Protein AF-A0A7J8M1N3-F1 (afdb_monomer_lite)

Sequence (168 aa):
MHSWIDYEATSKRLEIRLSESSSTRPNEPLLSHSIDLATLWKDEEVFVGLSSSNGNSSQTCFIHLWSFKLRQVPNWMHSQPLDPEAISKNPKPSTTAHKSSNCLWKVLAVFIFGCACGVLTASCLLYLWTTLGARRPVAPEECSVHPVEFEYKKVKIVVDEVVKDDKK

Structure (mmCIF, N/CA/C/O backbone):
data_AF-A0A7J8M1N3-F1
#
_entry.id   AF-A0A7J8M1N3-F1
#
loop_
_atom_site.group_PDB
_atom_site.id
_atom_site.type_symbol
_atom_site.label_atom_id
_atom_site.label_alt_id
_atom_site.label_comp_id
_atom_site.label_asym_id
_atom_site.label_entity_id
_atom_site.label_seq_id
_atom_site.pdbx_PDB_ins_code
_atom_site.Cartn_x
_atom_site.Cartn_y
_atom_site.Cartn_z
_atom_site.occupancy
_atom_site.B_iso_or_equiv
_atom_site.auth_seq_id
_atom_site.auth_comp_id
_atom_site.auth_asym_id
_atom_site.auth_atom_id
_atom_site.pdbx_PDB_model_num
ATOM 1 N N . MET A 1 1 ? 9.642 -9.506 -10.175 1.00 89.31 1 MET A N 1
ATOM 2 C CA . MET A 1 1 ? 9.327 -9.292 -8.751 1.00 89.31 1 MET A CA 1
ATOM 3 C C . MET A 1 1 ? 8.010 -8.548 -8.626 1.00 89.31 1 MET A C 1
ATOM 5 O O . MET A 1 1 ? 7.822 -7.533 -9.288 1.00 89.31 1 MET A O 1
ATOM 9 N N . HIS A 1 2 ? 7.118 -9.056 -7.786 1.00 94.31 2 HIS A N 1
ATOM 10 C CA . HIS A 1 2 ? 5.833 -8.460 -7.445 1.00 94.31 2 HIS A CA 1
ATOM 11 C C . HIS A 1 2 ? 5.803 -8.171 -5.944 1.00 94.31 2 HIS A C 1
ATOM 13 O O . HIS A 1 2 ? 6.339 -8.949 -5.152 1.00 94.31 2 HIS A O 1
ATOM 19 N N . SER A 1 3 ? 5.185 -7.054 -5.567 1.00 94.69 3 SER A N 1
ATOM 20 C CA . SER A 1 3 ? 5.033 -6.625 -4.178 1.00 94.69 3 SER A CA 1
ATOM 21 C C . SER A 1 3 ? 3.591 -6.211 -3.915 1.00 94.69 3 SER A C 1
ATOM 23 O O . SER A 1 3 ? 2.974 -5.545 -4.749 1.00 94.69 3 SER A O 1
ATOM 25 N N . TRP A 1 4 ? 3.069 -6.598 -2.754 1.00 96.19 4 TRP A N 1
ATOM 26 C CA . TRP A 1 4 ? 1.773 -6.162 -2.248 1.00 96.19 4 TRP A CA 1
ATOM 27 C C . TRP A 1 4 ? 1.946 -5.624 -0.834 1.00 96.19 4 TRP A C 1
ATOM 29 O O . TRP A 1 4 ? 2.610 -6.248 -0.005 1.00 96.19 4 TRP A O 1
ATOM 39 N N . ILE A 1 5 ? 1.337 -4.471 -0.580 1.00 96.56 5 ILE A N 1
ATOM 40 C CA . ILE A 1 5 ? 1.326 -3.802 0.716 1.00 96.56 5 ILE A CA 1
ATOM 41 C C . ILE A 1 5 ? -0.141 -3.637 1.090 1.00 96.56 5 ILE A C 1
ATOM 43 O O . ILE A 1 5 ? -0.872 -2.910 0.415 1.00 96.56 5 ILE A O 1
ATOM 47 N N . ASP A 1 6 ? -0.567 -4.346 2.127 1.00 95.69 6 ASP A N 1
ATOM 48 C CA . ASP A 1 6 ? -1.943 -4.345 2.609 1.00 95.69 6 ASP A CA 1
ATOM 49 C C . ASP A 1 6 ? -1.960 -3.786 4.044 1.00 95.69 6 ASP A C 1
ATOM 51 O O . ASP A 1 6 ? -1.112 -4.130 4.866 1.00 95.69 6 ASP A O 1
ATOM 55 N N . TYR A 1 7 ? -2.919 -2.911 4.352 1.00 95.50 7 TYR A N 1
ATOM 56 C CA . TYR A 1 7 ? -3.158 -2.419 5.709 1.00 95.50 7 TYR A CA 1
ATOM 57 C C . TYR A 1 7 ? -4.586 -2.751 6.130 1.00 95.50 7 TYR A C 1
ATOM 59 O O . TYR A 1 7 ? -5.541 -2.324 5.479 1.00 95.50 7 TYR A O 1
ATOM 67 N N . GLU A 1 8 ? -4.722 -3.498 7.222 1.00 93.44 8 GLU A N 1
ATOM 68 C CA . GLU A 1 8 ? -6.010 -3.844 7.813 1.00 93.44 8 GLU A CA 1
ATOM 69 C C . GLU A 1 8 ? -6.300 -2.909 8.990 1.00 93.44 8 GLU A C 1
ATOM 71 O O . GLU A 1 8 ? -5.636 -2.967 10.031 1.00 93.44 8 GLU A O 1
ATOM 76 N N . ALA A 1 9 ? -7.296 -2.036 8.820 1.00 90.31 9 ALA A N 1
ATOM 77 C CA . ALA A 1 9 ? -7.601 -0.972 9.773 1.00 90.31 9 ALA A CA 1
ATOM 78 C C . ALA A 1 9 ? -8.152 -1.513 11.100 1.00 90.31 9 ALA A C 1
ATOM 80 O O . ALA A 1 9 ? -7.834 -0.968 12.156 1.00 90.31 9 ALA A O 1
ATOM 81 N N . THR A 1 10 ? -8.929 -2.603 11.070 1.00 89.06 10 THR A N 1
ATOM 82 C CA . THR A 1 10 ? -9.513 -3.193 12.285 1.00 89.06 10 THR A CA 1
ATOM 83 C C . THR A 1 10 ? -8.444 -3.771 13.207 1.00 89.06 10 THR A C 1
ATOM 85 O O . THR A 1 10 ? -8.492 -3.552 14.416 1.00 89.06 10 THR A O 1
ATOM 88 N N . SER A 1 11 ? -7.460 -4.479 12.650 1.00 93.69 11 SER A N 1
ATOM 89 C CA . SER A 1 11 ? -6.353 -5.053 13.423 1.00 93.69 11 SER A CA 1
ATOM 90 C C . SER A 1 11 ? -5.133 -4.138 13.525 1.00 93.69 11 SER A C 1
ATOM 92 O O . SER A 1 11 ? -4.149 -4.540 14.139 1.00 93.69 11 SER A O 1
ATOM 94 N N . LYS A 1 12 ? -5.169 -2.949 12.905 1.00 95.62 12 LYS A N 1
ATOM 95 C CA . LYS A 1 12 ? -4.045 -1.997 12.832 1.00 95.62 12 LYS A CA 1
ATOM 96 C C . LYS A 1 12 ? -2.756 -2.683 12.378 1.00 95.62 12 LYS A C 1
ATOM 98 O O . LYS A 1 12 ? -1.707 -2.582 13.015 1.00 95.62 12 LYS A O 1
ATOM 103 N N . ARG A 1 13 ? -2.861 -3.473 11.307 1.00 96.88 13 ARG A N 1
ATOM 104 C CA . ARG A 1 13 ? -1.789 -4.371 10.862 1.00 96.88 13 ARG A CA 1
ATOM 105 C C . ARG A 1 13 ? -1.388 -4.065 9.431 1.00 96.88 13 ARG A C 1
ATOM 107 O O . ARG A 1 13 ? -2.227 -4.095 8.536 1.00 96.88 13 ARG A O 1
ATOM 114 N N . LEU A 1 14 ? -0.103 -3.796 9.237 1.00 97.25 14 LEU A N 1
A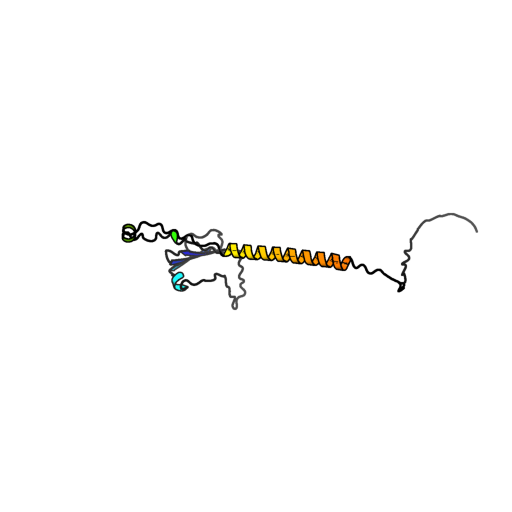TOM 115 C CA . LEU A 1 14 ? 0.536 -3.636 7.940 1.00 97.25 14 LEU A CA 1
ATOM 116 C C . LEU A 1 14 ? 1.198 -4.955 7.539 1.00 97.25 14 LEU A C 1
ATOM 118 O O . LEU A 1 14 ? 2.008 -5.496 8.291 1.00 97.25 14 LEU A O 1
ATOM 122 N N . GLU A 1 15 ? 0.890 -5.441 6.346 1.00 97.75 15 GLU A N 1
ATOM 123 C CA . GLU A 1 15 ? 1.445 -6.662 5.775 1.00 97.75 15 GLU A CA 1
ATOM 124 C C . GLU A 1 15 ? 2.134 -6.371 4.447 1.00 97.75 15 GLU A C 1
ATOM 126 O O . GLU A 1 15 ? 1.603 -5.664 3.590 1.00 97.75 15 GLU A O 1
ATOM 131 N N . ILE A 1 16 ? 3.308 -6.965 4.261 1.00 97.44 16 ILE A N 1
ATOM 132 C CA . ILE A 1 16 ? 4.082 -6.885 3.027 1.00 97.44 16 ILE A CA 1
ATOM 133 C C . ILE A 1 16 ? 4.275 -8.300 2.497 1.00 97.44 16 ILE A C 1
ATOM 135 O O . ILE A 1 16 ? 4.814 -9.171 3.182 1.00 97.44 16 ILE A O 1
ATOM 139 N N . ARG A 1 17 ? 3.854 -8.526 1.255 1.00 97.50 17 ARG A N 1
ATOM 140 C CA . ARG A 1 17 ? 4.019 -9.785 0.520 1.00 97.50 17 ARG A CA 1
ATOM 141 C C . ARG A 1 17 ? 4.926 -9.539 -0.676 1.00 97.50 17 ARG A C 1
ATOM 143 O O . ARG A 1 17 ? 4.710 -8.581 -1.413 1.00 97.50 17 ARG A O 1
ATOM 150 N N . LEU A 1 18 ? 5.892 -10.425 -0.901 1.00 95.25 18 LEU A N 1
ATOM 151 C CA . LEU A 1 18 ? 6.800 -10.370 -2.047 1.00 95.25 18 LEU A CA 1
ATOM 152 C C . LEU A 1 18 ? 6.774 -11.698 -2.802 1.00 95.25 18 LEU A C 1
ATOM 154 O O . LEU A 1 18 ? 6.708 -12.763 -2.192 1.00 95.25 18 LEU A O 1
ATOM 158 N N . SER A 1 19 ? 6.856 -11.636 -4.127 1.00 94.69 19 SER A N 1
ATOM 159 C CA . SER A 1 19 ? 7.074 -12.813 -4.967 1.00 94.69 19 SER A CA 1
ATOM 160 C C . SER A 1 19 ? 8.082 -12.506 -6.065 1.00 94.69 19 SER A C 1
ATOM 162 O O . SER A 1 19 ? 7.981 -11.490 -6.755 1.00 94.69 19 SER A O 1
ATOM 164 N N . GLU A 1 20 ? 9.077 -13.372 -6.234 1.00 89.00 20 GLU A N 1
ATOM 165 C CA . GLU A 1 20 ? 10.141 -13.159 -7.213 1.00 89.00 20 GLU A CA 1
ATOM 166 C C . GLU A 1 20 ? 9.661 -13.449 -8.641 1.00 89.00 20 GLU A C 1
ATOM 168 O O . GLU A 1 20 ? 9.777 -12.586 -9.519 1.00 89.00 20 GLU A O 1
ATOM 173 N N . SER A 1 21 ? 9.045 -14.619 -8.837 1.00 81.38 21 SER A N 1
ATOM 174 C CA . SER A 1 21 ? 8.680 -15.170 -10.148 1.00 81.38 21 SER A CA 1
ATOM 175 C C . SER A 1 21 ? 7.177 -15.355 -10.365 1.00 81.38 21 SER A C 1
ATOM 177 O O . SER A 1 21 ? 6.716 -15.294 -11.502 1.00 81.38 21 SER A O 1
ATOM 179 N N . SER A 1 22 ? 6.394 -15.559 -9.302 1.00 82.75 22 SER A N 1
ATOM 180 C CA . SER A 1 22 ? 4.955 -15.783 -9.430 1.00 82.75 22 SER A CA 1
ATOM 181 C C . SER A 1 22 ? 4.209 -14.456 -9.535 1.00 82.75 22 SER A C 1
ATOM 183 O O . SER A 1 22 ? 4.480 -13.504 -8.799 1.00 82.75 22 SER A O 1
ATOM 185 N N . SER A 1 23 ? 3.239 -14.390 -10.445 1.00 84.69 23 SER A N 1
ATOM 186 C CA . SER A 1 23 ? 2.243 -13.312 -10.480 1.00 84.69 23 SER A CA 1
ATOM 187 C C . SER A 1 23 ? 1.152 -13.502 -9.422 1.00 84.69 23 SER A C 1
ATOM 189 O O . SER A 1 23 ? 0.322 -12.616 -9.218 1.00 84.69 23 SER A O 1
ATOM 191 N N . THR A 1 24 ? 1.128 -14.658 -8.754 1.00 92.56 24 THR A N 1
ATOM 192 C CA . THR A 1 24 ? 0.150 -14.979 -7.718 1.00 92.56 24 THR A CA 1
ATOM 193 C C . THR A 1 24 ? 0.597 -14.407 -6.382 1.00 92.56 24 THR A C 1
ATOM 195 O O . THR A 1 24 ? 1.730 -14.617 -5.945 1.00 92.56 24 THR A O 1
ATOM 198 N N . ARG A 1 25 ? -0.324 -13.711 -5.713 1.00 93.56 25 ARG A N 1
ATOM 199 C CA . ARG A 1 25 ? -0.117 -13.181 -4.366 1.00 93.56 25 ARG A CA 1
ATOM 200 C C . ARG A 1 25 ? 0.105 -14.340 -3.376 1.00 93.56 25 ARG A C 1
ATOM 202 O O . ARG A 1 25 ? -0.767 -15.202 -3.286 1.00 93.56 25 ARG A O 1
ATOM 209 N N . PRO A 1 26 ? 1.221 -14.363 -2.626 1.00 94.81 26 PRO A N 1
ATOM 210 C CA . PRO A 1 26 ? 1.429 -15.335 -1.556 1.00 94.81 26 PRO A CA 1
ATOM 211 C C . PRO A 1 26 ? 0.372 -15.210 -0.453 1.00 94.81 26 PRO A C 1
ATOM 213 O O . PRO A 1 26 ? -0.053 -14.101 -0.122 1.00 94.81 26 PRO A O 1
ATOM 216 N N . ASN A 1 27 ? -0.016 -16.341 0.139 1.00 94.12 27 ASN A N 1
ATOM 217 C CA . ASN A 1 27 ? -0.956 -16.355 1.264 1.00 94.12 27 ASN A CA 1
ATOM 218 C C . ASN A 1 27 ? -0.319 -15.713 2.505 1.00 94.12 27 ASN A C 1
ATOM 220 O O . ASN A 1 27 ? -0.860 -14.756 3.065 1.00 94.12 27 ASN A O 1
ATOM 224 N N . GLU A 1 28 ? 0.874 -16.189 2.863 1.00 94.62 28 GLU A N 1
ATOM 225 C CA . GLU A 1 28 ? 1.629 -15.694 4.009 1.00 94.62 28 GLU A CA 1
ATOM 226 C C . GLU A 1 28 ? 2.380 -14.399 3.666 1.00 94.62 28 GLU A C 1
ATOM 228 O O . GLU A 1 28 ? 3.042 -14.324 2.621 1.00 94.62 28 GLU A O 1
ATOM 233 N N . PRO A 1 29 ? 2.294 -13.361 4.517 1.00 96.44 29 PRO A N 1
ATOM 234 C CA . PRO A 1 29 ? 3.103 -12.165 4.363 1.00 96.44 29 PRO A CA 1
ATOM 235 C C . PRO A 1 29 ? 4.574 -12.459 4.663 1.00 96.44 29 PRO A C 1
ATOM 237 O O . PRO A 1 29 ? 4.904 -13.238 5.552 1.00 96.44 29 PRO A O 1
ATOM 240 N N . LEU A 1 30 ? 5.468 -11.782 3.943 1.00 96.50 30 LEU A N 1
ATOM 241 C CA . LEU A 1 30 ? 6.896 -11.804 4.249 1.00 96.50 30 LEU A CA 1
ATOM 242 C C . LEU A 1 30 ? 7.189 -11.018 5.533 1.00 96.50 30 LEU A C 1
ATOM 244 O O . LEU A 1 30 ? 8.031 -11.417 6.332 1.00 96.50 30 LEU A O 1
ATOM 248 N N . LEU A 1 31 ? 6.498 -9.891 5.717 1.00 97.12 31 LEU A N 1
ATOM 249 C CA . LEU A 1 31 ? 6.605 -9.056 6.907 1.00 97.12 31 LEU A CA 1
ATOM 250 C C . LEU A 1 31 ? 5.213 -8.623 7.361 1.00 97.12 31 LEU A C 1
ATOM 252 O O . LEU A 1 31 ? 4.380 -8.235 6.544 1.00 97.12 31 LEU A O 1
ATOM 256 N N . SER A 1 32 ? 4.985 -8.651 8.670 1.00 97.56 32 SER A N 1
ATOM 257 C CA . SER A 1 32 ? 3.766 -8.156 9.303 1.00 97.56 32 SER A CA 1
ATOM 258 C C . SER A 1 32 ? 4.135 -7.292 10.503 1.00 97.56 32 SER A C 1
ATOM 260 O O . SER A 1 32 ? 4.935 -7.706 11.343 1.00 97.56 32 SER A O 1
ATOM 262 N N . HIS A 1 33 ? 3.542 -6.105 10.601 1.00 97.44 33 HIS A N 1
ATOM 263 C CA . HIS A 1 33 ? 3.815 -5.153 11.670 1.00 97.44 33 HIS A CA 1
ATOM 264 C C . HIS A 1 33 ? 2.528 -4.513 12.195 1.00 97.44 33 HIS A C 1
ATOM 266 O O . HIS A 1 33 ? 1.648 -4.138 11.424 1.00 97.44 33 HIS A O 1
ATOM 272 N N . SER A 1 34 ? 2.422 -4.387 13.517 1.00 97.44 34 SER A N 1
ATOM 273 C CA . SER A 1 34 ? 1.291 -3.729 14.174 1.00 97.44 34 SER A CA 1
ATOM 274 C C . SER A 1 34 ? 1.574 -2.235 14.288 1.00 97.44 34 SER A C 1
ATOM 276 O O . SER A 1 34 ? 2.474 -1.840 15.024 1.00 97.44 34 SER A O 1
ATOM 278 N N . ILE A 1 35 ? 0.806 -1.409 13.583 1.00 96.38 35 ILE A N 1
ATOM 279 C CA . ILE A 1 35 ? 0.951 0.047 13.582 1.00 96.38 35 ILE A CA 1
ATOM 280 C C . ILE A 1 35 ? -0.404 0.721 13.385 1.00 96.38 35 ILE A C 1
ATOM 282 O O . ILE A 1 35 ? -1.182 0.337 12.519 1.00 96.38 35 ILE A O 1
ATOM 286 N N . ASP A 1 36 ? -0.679 1.751 14.181 1.00 94.75 36 ASP A N 1
ATOM 287 C CA . ASP A 1 36 ? -1.878 2.569 14.033 1.00 94.75 36 ASP A CA 1
ATOM 288 C C . ASP A 1 36 ? -1.602 3.766 13.118 1.00 94.75 36 ASP A C 1
ATOM 290 O O . ASP A 1 36 ? -1.072 4.788 13.559 1.00 94.75 36 ASP A O 1
ATOM 294 N N . LEU A 1 37 ? -1.948 3.634 11.836 1.00 93.56 37 LEU A N 1
ATOM 295 C CA . LEU A 1 37 ? -1.702 4.692 10.853 1.00 93.56 37 LEU A CA 1
ATOM 296 C C . LEU A 1 37 ? -2.554 5.948 11.094 1.00 93.56 37 LEU A C 1
ATOM 298 O O . LEU A 1 37 ? -2.086 7.045 10.805 1.00 93.56 37 LEU A O 1
ATOM 302 N N . ALA A 1 38 ? -3.758 5.812 11.662 1.00 90.38 38 ALA A N 1
ATOM 303 C CA . ALA A 1 38 ? -4.620 6.961 11.954 1.00 90.38 38 ALA A CA 1
ATOM 304 C C . ALA A 1 38 ? -3.988 7.841 13.039 1.00 90.38 38 ALA A C 1
ATOM 306 O O . ALA A 1 38 ? -3.801 9.043 12.853 1.00 90.38 38 ALA A O 1
ATOM 307 N N . THR A 1 39 ? -3.535 7.205 14.124 1.00 93.56 39 THR A N 1
ATOM 308 C CA . THR A 1 39 ? -2.809 7.896 15.196 1.00 93.56 39 THR A CA 1
ATOM 309 C C . THR A 1 39 ? -1.481 8.478 14.696 1.00 93.56 39 THR A C 1
ATOM 311 O O . THR A 1 39 ? -1.121 9.594 15.070 1.00 93.56 39 THR A O 1
ATOM 314 N N . LEU A 1 40 ? -0.755 7.755 13.832 1.00 95.06 40 LEU A N 1
ATOM 315 C CA . LEU A 1 40 ? 0.524 8.210 13.275 1.00 95.06 40 LEU A CA 1
ATOM 316 C C . LEU A 1 40 ? 0.373 9.487 12.437 1.00 95.06 40 LEU A C 1
ATOM 318 O O . LEU A 1 40 ? 1.193 10.398 12.548 1.00 95.06 40 LEU A O 1
ATOM 322 N N . TRP A 1 41 ? -0.663 9.544 11.603 1.00 94.00 41 TRP A N 1
ATOM 323 C CA . TRP A 1 41 ? -0.928 10.669 10.707 1.00 94.00 41 TRP A CA 1
ATOM 324 C C . TRP A 1 41 ? -1.833 11.737 11.316 1.00 94.00 41 TRP A C 1
ATOM 326 O O . TRP A 1 41 ? -2.092 12.739 10.663 1.00 94.00 41 TRP A O 1
ATOM 336 N N . LYS A 1 42 ? -2.280 11.552 12.565 1.00 93.75 42 LYS A N 1
ATOM 337 C CA . LYS A 1 42 ? -3.155 12.490 13.287 1.00 93.75 42 LYS A CA 1
ATOM 338 C C . LYS A 1 42 ? -4.425 12.839 12.506 1.00 93.75 42 LYS A C 1
ATOM 340 O O . LYS A 1 42 ? -4.862 13.986 12.520 1.00 93.75 42 LYS A O 1
ATOM 345 N N . ASP A 1 43 ? -4.981 11.851 11.812 1.00 85.94 43 ASP A N 1
ATOM 346 C CA . ASP A 1 43 ? -6.162 12.009 10.957 1.00 85.94 43 ASP A CA 1
ATOM 347 C C . ASP A 1 43 ? -6.011 13.068 9.840 1.00 85.94 43 ASP A C 1
ATOM 349 O O . ASP A 1 43 ? -7.007 13.568 9.312 1.00 85.94 43 ASP A O 1
ATOM 353 N N . GLU A 1 44 ? -4.776 13.404 9.450 1.00 92.44 44 GLU A N 1
ATOM 354 C CA . GLU A 1 44 ? -4.496 14.315 8.338 1.00 92.44 44 GLU A CA 1
ATOM 355 C C . GLU A 1 44 ? -4.475 13.599 6.979 1.00 92.44 44 GLU A C 1
ATOM 357 O O . GLU A 1 44 ? -4.312 12.379 6.865 1.00 92.44 44 GLU A O 1
ATOM 362 N N . GLU A 1 45 ? -4.634 14.385 5.914 1.00 91.00 45 GLU A N 1
ATOM 363 C CA . GLU A 1 45 ? -4.501 13.895 4.545 1.00 91.00 45 GLU A CA 1
ATOM 364 C C . GLU A 1 45 ? -3.048 13.501 4.251 1.00 91.00 45 GLU A C 1
ATOM 366 O O . GLU A 1 45 ? -2.108 14.244 4.531 1.00 91.00 45 GLU A O 1
ATOM 371 N N . VAL A 1 46 ? -2.863 12.332 3.632 1.00 92.75 46 VAL A N 1
ATOM 372 C CA . VAL A 1 46 ? -1.540 11.799 3.290 1.00 92.75 46 VAL A CA 1
ATOM 373 C C . VAL A 1 46 ? -1.421 11.476 1.809 1.00 92.75 46 VAL A C 1
ATOM 375 O O . VAL A 1 46 ? -2.379 11.068 1.152 1.00 92.75 46 VAL A O 1
ATOM 378 N N . PHE A 1 47 ? -0.203 11.614 1.289 1.00 93.81 47 PHE A N 1
ATOM 379 C CA . PHE A 1 47 ? 0.140 11.241 -0.078 1.00 93.81 47 PHE A CA 1
ATOM 380 C C . PHE A 1 47 ? 0.821 9.876 -0.105 1.00 93.81 47 PHE A C 1
ATOM 382 O O . PHE A 1 47 ? 1.673 9.573 0.729 1.00 93.81 47 PHE A O 1
ATOM 389 N N . VAL A 1 48 ? 0.475 9.067 -1.104 1.00 94.06 48 VAL A N 1
ATOM 390 C CA . VAL A 1 48 ? 1.096 7.761 -1.341 1.00 94.06 48 VAL A CA 1
ATOM 391 C C . VAL A 1 48 ? 1.855 7.820 -2.658 1.00 94.06 48 VAL A C 1
ATOM 393 O O . VAL A 1 48 ? 1.325 8.271 -3.673 1.00 94.06 48 VAL A O 1
ATOM 396 N N . GLY A 1 49 ? 3.104 7.364 -2.643 1.00 95.25 49 GLY A N 1
ATOM 397 C CA . GLY A 1 49 ? 3.983 7.398 -3.802 1.00 95.25 49 GLY A CA 1
ATOM 398 C C . GLY A 1 49 ? 5.098 6.368 -3.702 1.00 95.25 49 GLY A C 1
ATOM 399 O O . GLY A 1 49 ? 5.294 5.732 -2.668 1.00 95.25 49 GLY A O 1
ATOM 400 N N . LEU A 1 50 ? 5.826 6.210 -4.803 1.00 94.81 50 LEU A N 1
ATOM 401 C CA . LEU A 1 50 ? 7.015 5.371 -4.885 1.00 94.81 50 LEU A CA 1
ATOM 402 C C . LEU A 1 50 ? 8.240 6.280 -4.974 1.00 94.81 50 LEU A C 1
ATOM 404 O O . LEU A 1 50 ? 8.230 7.273 -5.699 1.00 94.81 50 LEU A O 1
ATOM 408 N N . SER A 1 51 ? 9.289 5.935 -4.238 1.00 93.56 51 SER A N 1
ATOM 409 C CA . SER A 1 51 ? 10.569 6.639 -4.257 1.00 93.56 51 SER A CA 1
ATOM 410 C C . SER A 1 51 ? 11.699 5.619 -4.300 1.00 93.56 51 SER A C 1
ATOM 412 O O . SER A 1 51 ? 11.587 4.538 -3.721 1.00 93.56 51 SER A O 1
ATOM 414 N N . SER A 1 52 ? 12.776 5.951 -5.006 1.00 92.12 52 SER A N 1
ATOM 415 C CA . SER A 1 52 ? 13.961 5.110 -5.144 1.00 92.12 52 SER A CA 1
ATOM 416 C C . SER A 1 52 ? 15.201 5.988 -5.092 1.00 92.12 52 SER A C 1
ATOM 418 O O . SER A 1 52 ? 15.218 7.082 -5.650 1.00 92.12 52 SER A O 1
ATOM 420 N N . SER A 1 53 ? 16.254 5.484 -4.459 1.00 91.75 53 SER A N 1
ATOM 421 C CA . SER A 1 53 ? 17.571 6.110 -4.447 1.00 91.75 53 SER A CA 1
ATOM 422 C C . SER A 1 53 ? 18.598 5.080 -4.873 1.00 91.75 53 SER A C 1
ATOM 424 O O . SER A 1 53 ? 18.527 3.916 -4.482 1.00 91.75 53 SER A O 1
ATOM 426 N N . ASN A 1 54 ? 19.536 5.513 -5.699 1.00 88.25 54 ASN A N 1
ATOM 427 C CA . ASN A 1 54 ? 20.612 4.690 -6.203 1.00 88.25 54 ASN A CA 1
ATOM 428 C C . ASN A 1 54 ? 21.893 5.413 -5.801 1.00 88.25 54 ASN A C 1
ATOM 430 O O . ASN A 1 54 ? 22.211 6.441 -6.384 1.00 88.25 54 ASN A O 1
ATOM 434 N N . GLY A 1 55 ? 22.530 4.975 -4.714 1.00 87.44 55 GLY A N 1
ATOM 435 C CA . GLY A 1 55 ? 23.724 5.631 -4.174 1.00 87.44 55 GLY A CA 1
ATOM 436 C C . GLY A 1 55 ? 24.925 5.460 -5.107 1.00 87.44 55 GLY A C 1
ATOM 437 O O . GLY A 1 55 ? 24.966 6.005 -6.201 1.00 87.44 55 GLY A O 1
ATOM 438 N N . ASN A 1 56 ? 25.907 4.655 -4.700 1.00 89.88 56 ASN A N 1
ATOM 439 C CA . ASN A 1 56 ? 27.057 4.312 -5.550 1.00 89.88 56 ASN A CA 1
ATOM 440 C C . ASN A 1 56 ? 26.859 2.984 -6.309 1.00 89.88 56 ASN A C 1
ATOM 442 O O . ASN A 1 56 ? 27.804 2.229 -6.525 1.00 89.88 56 ASN A O 1
ATOM 446 N N . SER A 1 57 ? 25.608 2.649 -6.626 1.00 91.62 57 SER A N 1
ATOM 447 C CA . SER A 1 57 ? 25.224 1.405 -7.296 1.00 91.62 57 SER A CA 1
ATOM 448 C C . SER A 1 57 ? 24.882 1.682 -8.757 1.00 91.62 57 SER A C 1
ATOM 450 O O . SER A 1 57 ? 24.387 2.752 -9.095 1.00 91.62 57 SER A O 1
ATOM 452 N N . SER A 1 58 ? 25.124 0.705 -9.629 1.00 89.25 58 SER A N 1
ATOM 453 C CA . SER A 1 58 ? 24.707 0.737 -11.036 1.00 89.25 58 SER A CA 1
ATOM 454 C C . SER A 1 58 ? 23.334 0.095 -11.272 1.00 89.25 58 SER A C 1
ATOM 456 O O . SER A 1 58 ? 22.889 -0.012 -12.415 1.00 89.25 58 SER A O 1
ATOM 458 N N . GLN A 1 59 ? 22.651 -0.353 -10.213 1.00 90.62 59 GLN A N 1
ATOM 459 C CA . GLN A 1 59 ? 21.346 -1.005 -10.325 1.00 90.62 59 GLN A CA 1
ATOM 460 C C . GLN A 1 59 ? 20.277 -0.030 -10.817 1.00 90.62 59 GLN A C 1
ATOM 462 O O . GLN A 1 59 ? 20.279 1.143 -10.474 1.00 90.62 59 GLN A O 1
ATOM 467 N N . THR A 1 60 ? 19.340 -0.505 -11.625 1.00 89.69 60 THR A N 1
ATOM 468 C CA . THR A 1 60 ? 18.241 0.316 -12.147 1.00 89.69 60 THR A CA 1
ATOM 469 C C . THR A 1 60 ? 16.925 -0.118 -11.515 1.00 89.69 60 THR A C 1
ATOM 471 O O . THR A 1 60 ? 16.718 -1.298 -11.237 1.00 89.69 60 THR A O 1
ATOM 474 N N . CYS A 1 61 ? 16.035 0.843 -11.257 1.00 90.88 61 CYS A N 1
ATOM 475 C CA . CYS A 1 61 ? 14.710 0.591 -10.696 1.00 90.88 61 CYS A CA 1
ATOM 476 C C . CYS A 1 61 ? 13.657 0.891 -11.763 1.00 90.88 61 CYS A C 1
ATOM 478 O O . CYS A 1 61 ? 13.521 2.034 -12.200 1.00 90.88 61 CYS A O 1
ATOM 480 N N . PHE A 1 62 ? 12.923 -0.139 -12.185 1.00 92.06 62 PHE A N 1
ATOM 481 C CA . PHE A 1 62 ? 11.839 -0.017 -13.153 1.00 92.06 62 PHE A CA 1
ATOM 482 C C . PHE A 1 62 ? 10.520 -0.437 -12.515 1.00 92.06 62 PHE A C 1
ATOM 484 O O . PHE A 1 62 ? 10.412 -1.507 -11.918 1.00 92.06 62 PHE A O 1
ATOM 491 N N . ILE A 1 63 ? 9.499 0.402 -12.677 1.00 93.62 63 ILE A N 1
ATOM 492 C CA . ILE A 1 63 ? 8.134 0.113 -12.241 1.00 93.62 63 ILE A CA 1
ATOM 493 C C . ILE A 1 63 ? 7.321 -0.205 -13.492 1.00 93.62 63 ILE A C 1
ATOM 495 O O . ILE A 1 63 ? 7.040 0.681 -14.294 1.00 93.62 63 ILE A O 1
ATOM 499 N N . HIS A 1 64 ? 6.953 -1.473 -13.670 1.00 93.12 64 HIS A N 1
ATOM 500 C CA . HIS A 1 64 ? 6.142 -1.899 -14.817 1.00 93.12 64 HIS A CA 1
ATOM 501 C C . HIS A 1 64 ? 4.654 -1.617 -14.619 1.00 93.12 64 HIS A C 1
ATOM 503 O O . HIS A 1 64 ? 3.963 -1.215 -15.550 1.00 93.12 64 HIS A O 1
ATOM 509 N N . LEU A 1 65 ? 4.157 -1.848 -13.404 1.00 94.19 65 LEU A N 1
ATOM 510 C CA . LEU A 1 65 ? 2.763 -1.649 -13.049 1.00 94.19 65 LEU A CA 1
ATOM 511 C C . LEU A 1 65 ? 2.671 -1.228 -11.589 1.00 94.19 65 LEU A C 1
ATOM 513 O O . LEU A 1 65 ? 3.381 -1.754 -10.732 1.00 94.19 65 LEU A O 1
ATOM 517 N N . TRP A 1 66 ? 1.756 -0.308 -11.312 1.00 95.19 66 TRP A N 1
ATOM 518 C CA . TRP A 1 66 ? 1.381 0.054 -9.957 1.00 95.19 66 TRP A CA 1
ATOM 519 C C . TRP A 1 66 ? -0.133 0.224 -9.876 1.00 95.19 66 TRP A C 1
ATOM 521 O O . TRP A 1 66 ? -0.785 0.616 -10.846 1.00 95.19 66 TRP A O 1
ATOM 531 N N . SER A 1 67 ? -0.706 -0.096 -8.723 1.00 94.44 67 SER A N 1
ATOM 532 C CA . SER A 1 67 ? -2.106 0.196 -8.436 1.00 94.44 67 SER A CA 1
ATOM 533 C C . SER A 1 67 ? -2.244 0.497 -6.958 1.00 94.44 67 SER A C 1
ATOM 535 O O . SER A 1 67 ? -1.644 -0.195 -6.135 1.00 94.44 67 SER A O 1
ATOM 537 N N . PHE A 1 68 ? -3.070 1.479 -6.629 1.00 95.19 68 PHE A N 1
ATOM 538 C CA . PHE A 1 68 ? -3.401 1.819 -5.258 1.00 95.19 68 PHE A CA 1
ATOM 539 C C . PHE A 1 68 ? -4.917 1.822 -5.098 1.00 95.19 68 PHE A C 1
ATOM 541 O O . PHE A 1 68 ? -5.640 2.345 -5.949 1.00 95.19 68 PHE A O 1
ATOM 548 N N . LYS A 1 69 ? -5.403 1.222 -4.012 1.00 93.19 69 LYS A N 1
ATOM 549 C CA . LYS A 1 69 ? -6.827 1.176 -3.692 1.00 93.19 69 LYS A CA 1
ATOM 550 C C . LYS A 1 69 ? -7.020 1.422 -2.206 1.00 93.19 69 LYS A C 1
ATOM 552 O O . LYS A 1 69 ? -6.565 0.637 -1.384 1.00 93.19 69 LYS A O 1
ATOM 557 N N . LEU A 1 70 ? -7.776 2.465 -1.888 1.00 90.56 70 LEU A N 1
ATOM 558 C CA . LEU A 1 70 ? -8.278 2.707 -0.545 1.00 90.56 70 LEU A CA 1
ATOM 559 C C . LEU A 1 70 ? -9.672 2.085 -0.421 1.00 90.56 70 LEU A C 1
ATOM 561 O O . LEU A 1 70 ? -10.550 2.337 -1.250 1.00 90.56 70 LEU A O 1
ATOM 565 N N . ARG A 1 71 ? -9.892 1.252 0.599 1.00 83.81 71 ARG A N 1
ATOM 566 C CA . ARG A 1 71 ? -11.234 0.746 0.899 1.00 83.81 71 ARG A CA 1
ATOM 567 C C . ARG A 1 71 ? -11.971 1.816 1.696 1.00 83.81 71 ARG A C 1
ATOM 569 O O . ARG A 1 71 ? -11.668 2.038 2.860 1.00 83.81 71 ARG A O 1
ATOM 576 N N . GLN A 1 72 ? -12.946 2.467 1.070 1.00 71.50 72 GLN A N 1
ATOM 577 C CA . GLN A 1 72 ? -13.827 3.380 1.784 1.00 71.50 72 GLN A CA 1
ATOM 578 C C . GLN A 1 72 ? -14.787 2.545 2.632 1.00 71.50 72 GLN A C 1
ATOM 580 O O . GLN A 1 72 ? -15.651 1.846 2.099 1.00 71.50 72 GLN A O 1
ATOM 585 N N . VAL A 1 73 ? -14.592 2.559 3.948 1.00 65.75 73 VAL A N 1
ATOM 586 C CA . VAL A 1 73 ? -15.557 1.990 4.889 1.00 65.75 73 VAL A CA 1
ATOM 587 C C . VAL A 1 73 ? -16.564 3.101 5.179 1.00 65.75 73 VAL A C 1
ATOM 589 O O . VAL A 1 73 ? -16.183 4.113 5.763 1.00 65.75 73 VAL A O 1
ATOM 592 N N . PRO A 1 74 ? -17.820 3.004 4.708 1.00 61.06 74 PRO A N 1
ATOM 593 C CA . PRO A 1 74 ? -18.809 4.028 5.001 1.00 61.06 74 PRO A CA 1
ATOM 594 C C . PRO A 1 74 ? -19.042 4.081 6.510 1.00 61.06 74 PRO A C 1
ATOM 596 O O 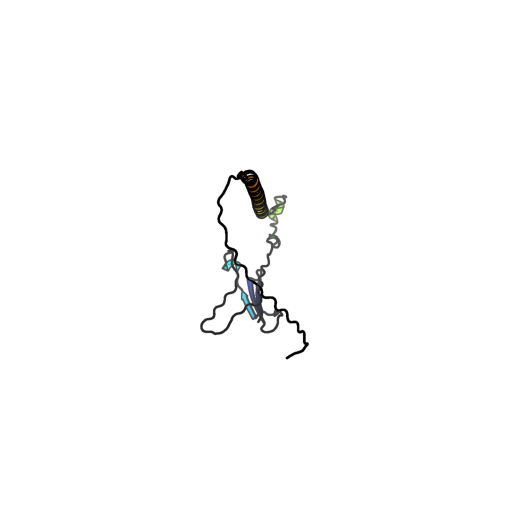. PRO A 1 74 ? -19.254 3.048 7.137 1.00 61.06 74 PRO A O 1
ATOM 599 N N . ASN A 1 75 ? -19.078 5.287 7.078 1.00 58.22 75 ASN A N 1
ATOM 600 C CA . ASN A 1 75 ? -19.287 5.508 8.517 1.00 58.22 75 ASN A CA 1
ATOM 601 C C . ASN A 1 75 ? -20.582 4.859 9.054 1.00 58.22 75 ASN A C 1
ATOM 603 O O . ASN A 1 75 ? -20.703 4.620 10.247 1.00 58.22 75 ASN A O 1
ATOM 607 N N . TRP A 1 76 ? -21.536 4.542 8.170 1.00 60.59 76 TRP A N 1
ATOM 608 C CA . TRP A 1 76 ? -22.784 3.830 8.477 1.00 60.59 76 TRP A CA 1
ATOM 609 C C . TRP A 1 76 ? -22.598 2.324 8.748 1.00 60.59 76 TRP A C 1
ATOM 611 O O . TRP A 1 76 ? -23.460 1.697 9.354 1.00 60.59 76 TRP A O 1
ATOM 621 N N . MET A 1 77 ? -21.496 1.721 8.282 1.00 54.47 77 MET A N 1
ATOM 622 C CA . MET A 1 77 ? -21.200 0.302 8.526 1.00 54.47 77 MET A CA 1
ATOM 623 C C . MET A 1 77 ? -20.735 0.043 9.958 1.00 54.47 77 MET A C 1
ATOM 625 O O . MET A 1 77 ? -20.599 -1.109 10.365 1.00 54.47 77 MET A O 1
ATOM 629 N N . HIS A 1 78 ? -20.505 1.098 10.732 1.00 56.72 78 HIS A N 1
ATOM 630 C CA . HIS A 1 78 ? -20.414 1.001 12.173 1.00 56.72 78 HIS A CA 1
ATOM 631 C C . HIS A 1 78 ? -21.825 1.214 12.701 1.00 56.72 78 HIS A C 1
ATOM 633 O O . HIS A 1 78 ? -22.387 2.300 12.563 1.00 56.72 78 HIS A O 1
ATOM 639 N N . SER A 1 79 ? -22.422 0.170 13.279 1.00 56.78 79 SER A N 1
ATOM 640 C CA . SER A 1 79 ? -23.604 0.357 14.109 1.00 56.78 79 SER A CA 1
ATOM 641 C C . SER A 1 79 ? -23.194 1.311 15.221 1.00 56.78 79 SER A C 1
ATOM 643 O O . SER A 1 79 ? -22.451 0.928 16.126 1.00 56.78 79 SER A O 1
ATOM 645 N N . GLN A 1 80 ? -23.621 2.567 15.127 1.00 57.75 80 GLN A N 1
ATOM 646 C CA . GLN A 1 80 ? -23.571 3.464 16.265 1.00 57.75 80 GLN A CA 1
ATOM 647 C C . GLN A 1 80 ? -24.324 2.722 17.377 1.00 57.75 80 GLN A C 1
ATOM 649 O O . GLN A 1 80 ? -25.461 2.308 17.122 1.00 57.75 80 GLN A O 1
ATOM 654 N N . PRO A 1 81 ? -23.692 2.413 18.527 1.00 54.16 81 PRO A N 1
ATOM 655 C CA . PRO A 1 81 ? -24.375 1.672 19.573 1.00 54.16 81 PRO A CA 1
ATOM 656 C C . PRO A 1 81 ? -25.644 2.451 19.904 1.00 54.16 81 PRO A C 1
ATOM 658 O O . PRO A 1 81 ? -25.575 3.623 20.273 1.00 54.16 81 PRO A O 1
ATOM 661 N N . LEU A 1 82 ? -26.800 1.832 19.652 1.00 50.81 82 LEU A N 1
ATOM 662 C CA . LEU A 1 82 ? -28.085 2.402 20.016 1.00 50.81 82 LEU A CA 1
ATOM 663 C C . LEU A 1 82 ? -28.067 2.530 21.532 1.00 50.81 82 LEU A C 1
ATOM 665 O O . LEU A 1 82 ? -28.102 1.520 22.227 1.00 50.81 82 LEU A O 1
ATOM 669 N N . ASP A 1 83 ? -27.967 3.762 22.023 1.00 61.88 83 ASP A N 1
ATOM 670 C CA . ASP A 1 83 ? -28.201 4.060 23.425 1.00 61.88 83 ASP A CA 1
ATOM 671 C C . ASP A 1 83 ? -29.673 3.725 23.732 1.00 61.88 83 ASP A C 1
ATOM 673 O O . ASP A 1 83 ? -30.575 4.395 23.209 1.00 61.88 83 ASP A O 1
ATOM 677 N N . PRO A 1 84 ? -29.952 2.673 24.525 1.00 59.09 84 PRO A N 1
ATOM 678 C CA . PRO A 1 84 ? -31.319 2.257 24.806 1.00 59.09 84 PRO A CA 1
ATOM 679 C C . PRO A 1 84 ? -32.111 3.329 25.576 1.00 59.09 84 PRO A C 1
ATOM 681 O O . PRO A 1 84 ? -33.341 3.343 25.487 1.00 59.09 84 PRO A O 1
ATOM 684 N N . GLU A 1 85 ? -31.452 4.267 26.271 1.00 61.72 85 GLU A N 1
ATOM 685 C CA . GLU A 1 85 ? -32.145 5.360 26.966 1.00 61.72 85 GLU A CA 1
ATOM 686 C C . GLU A 1 85 ? -32.626 6.477 26.026 1.00 61.72 85 GLU A C 1
ATOM 688 O O . GLU A 1 85 ? -33.635 7.133 26.314 1.00 61.72 85 GLU A O 1
ATOM 693 N N . ALA A 1 86 ? -31.967 6.678 24.880 1.00 56.97 86 ALA A N 1
ATOM 694 C CA . ALA A 1 86 ? -32.333 7.719 23.917 1.00 56.97 86 ALA A CA 1
ATOM 695 C C . ALA A 1 86 ? -33.644 7.400 23.167 1.00 56.97 86 ALA A C 1
ATOM 697 O O . ALA A 1 86 ? -34.427 8.305 22.867 1.00 56.97 86 ALA A O 1
ATOM 698 N N . ILE A 1 87 ? -33.922 6.113 22.923 1.00 52.62 87 ILE A N 1
ATOM 699 C CA . ILE A 1 87 ? -35.123 5.629 22.212 1.00 52.62 87 ILE A CA 1
ATOM 700 C C . ILE A 1 87 ? -36.388 5.821 23.058 1.00 52.62 87 ILE A C 1
ATOM 702 O O . ILE A 1 87 ? -37.457 6.120 22.530 1.00 52.62 87 ILE A O 1
ATOM 706 N N . SER A 1 88 ? -36.259 5.702 24.380 1.00 59.28 88 SER A N 1
ATOM 707 C CA . SER A 1 88 ? -37.361 5.889 25.331 1.00 59.28 88 SER A CA 1
ATOM 708 C C . SER A 1 88 ? -37.896 7.330 25.343 1.00 59.28 88 SER A C 1
ATOM 710 O O . SER A 1 88 ? -39.076 7.556 25.605 1.00 59.28 88 SER A O 1
ATOM 712 N N . LYS A 1 89 ? -37.051 8.322 25.022 1.00 52.94 89 LYS A N 1
ATOM 713 C CA . LYS A 1 89 ? -37.372 9.740 25.253 1.00 52.94 89 LYS A CA 1
ATOM 714 C C . LYS A 1 89 ? -37.810 10.528 24.016 1.00 52.94 89 LYS A C 1
ATOM 716 O O . LYS A 1 89 ? -38.434 11.568 24.201 1.00 52.94 89 LYS A O 1
ATOM 721 N N . ASN A 1 90 ? -37.532 10.095 22.780 1.00 51.50 90 ASN A N 1
ATOM 722 C CA . ASN A 1 90 ? -37.931 10.858 21.585 1.00 51.50 90 ASN A CA 1
ATOM 723 C C . ASN A 1 90 ? -38.158 9.987 20.332 1.00 51.50 90 ASN A C 1
ATOM 725 O O . ASN A 1 90 ? -37.195 9.459 19.778 1.00 51.50 90 ASN A O 1
ATOM 729 N N . PRO A 1 91 ? -39.386 9.922 19.782 1.00 49.09 91 PRO A N 1
ATOM 730 C CA . PRO A 1 91 ? -39.625 9.345 18.470 1.00 49.09 91 PRO A CA 1
ATOM 731 C C . PRO A 1 91 ? -39.488 10.451 17.413 1.00 49.09 91 PRO A C 1
ATOM 733 O O . PRO A 1 91 ? -40.449 11.163 17.121 1.00 49.09 91 PRO A O 1
ATOM 736 N N . LYS A 1 92 ? -38.301 10.642 16.827 1.00 41.12 92 LYS A N 1
ATOM 737 C CA . LYS A 1 92 ? -38.179 11.433 15.589 1.00 41.12 92 LYS A CA 1
ATOM 738 C C . LYS A 1 92 ? -37.032 10.934 14.706 1.00 41.12 92 LYS A C 1
ATOM 740 O O . LYS A 1 92 ? -35.922 10.774 15.207 1.00 41.12 92 LYS A O 1
ATOM 745 N N . PRO A 1 93 ? -37.275 10.697 13.405 1.00 44.12 93 PRO A N 1
ATOM 746 C CA . PRO A 1 93 ? -36.268 10.156 12.504 1.00 44.12 93 PRO A CA 1
ATOM 747 C C . PRO A 1 93 ? -35.242 11.233 12.133 1.00 44.12 93 PRO A C 1
ATOM 749 O O . PRO A 1 93 ? -35.577 12.266 11.549 1.00 44.12 93 PRO A O 1
ATOM 752 N N . SER A 1 94 ? -33.974 10.981 12.449 1.00 42.75 94 SER A N 1
ATOM 753 C CA . SER A 1 94 ? -32.832 11.760 11.977 1.00 42.75 94 SER A CA 1
ATOM 754 C C . SER A 1 94 ? -32.599 11.483 10.489 1.00 42.75 94 SER A C 1
ATOM 756 O O . SER A 1 94 ? -31.927 10.535 10.099 1.00 42.75 94 SER A O 1
ATOM 758 N N . THR A 1 95 ? -33.165 12.329 9.629 1.00 41.12 95 THR A N 1
ATOM 759 C CA . THR A 1 95 ? -32.790 12.367 8.209 1.00 41.12 95 THR A CA 1
ATOM 760 C C . THR A 1 95 ? -31.681 13.400 8.041 1.00 41.12 95 THR A C 1
ATOM 762 O O . THR A 1 95 ? -31.951 14.595 7.963 1.00 41.12 95 THR A O 1
ATOM 765 N N . THR A 1 96 ? -30.425 12.964 7.989 1.00 38.94 96 THR A N 1
ATOM 766 C CA . THR A 1 96 ? -29.305 13.803 7.540 1.00 38.94 96 THR A CA 1
ATOM 767 C C . THR A 1 96 ? -28.877 13.358 6.146 1.00 38.94 96 THR A C 1
ATOM 769 O O . THR A 1 96 ? -27.948 12.579 5.953 1.00 38.94 96 THR A O 1
ATOM 772 N N . ALA A 1 97 ? -29.590 13.868 5.141 1.00 39.41 97 ALA A N 1
ATOM 773 C CA . ALA A 1 97 ? -29.178 13.788 3.747 1.00 39.41 97 ALA A CA 1
ATOM 774 C C . ALA A 1 97 ? -27.953 14.695 3.537 1.00 39.41 97 ALA A C 1
ATOM 776 O O . ALA A 1 97 ? -28.043 15.923 3.596 1.00 39.41 97 ALA A O 1
ATOM 777 N N . HIS A 1 98 ? -26.787 14.084 3.335 1.00 42.12 98 HIS A N 1
ATOM 778 C CA . HIS A 1 98 ? -25.530 14.794 3.133 1.00 42.12 98 HIS A CA 1
ATOM 779 C C . HIS A 1 98 ? -25.508 15.474 1.749 1.00 42.12 98 HIS A C 1
ATOM 781 O O . HIS A 1 98 ? -25.695 14.850 0.704 1.00 42.12 98 HIS 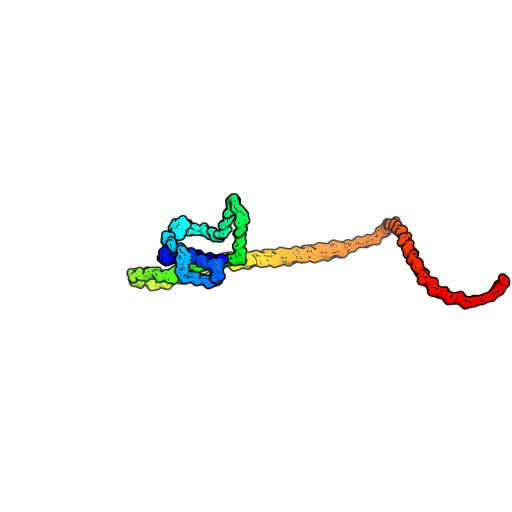A O 1
ATOM 787 N N . LYS A 1 99 ? -25.296 16.791 1.767 1.00 49.56 99 LYS A N 1
ATOM 788 C CA . LYS A 1 99 ? -25.345 17.745 0.651 1.00 49.56 99 LYS A CA 1
ATOM 789 C C . LYS A 1 99 ? -24.258 17.481 -0.406 1.00 49.56 99 LYS A C 1
ATOM 791 O O . LYS A 1 99 ? -23.150 17.997 -0.304 1.00 49.56 99 LYS A O 1
ATOM 796 N N . SER A 1 100 ? -24.600 16.763 -1.477 1.00 59.28 100 SER A N 1
ATOM 797 C CA . SER A 1 100 ? -23.829 16.710 -2.735 1.00 59.28 100 SER A CA 1
ATOM 798 C C . SER A 1 100 ? -24.442 17.661 -3.772 1.00 59.28 100 SER A C 1
ATOM 800 O O . SER A 1 100 ? -25.178 17.261 -4.666 1.00 59.28 100 SER A O 1
ATOM 802 N N . SER A 1 101 ? -24.209 18.964 -3.608 1.00 60.12 101 SER A N 1
ATOM 803 C CA . SER A 1 101 ? -24.749 19.998 -4.514 1.00 60.12 101 SER A CA 1
ATOM 804 C C . SER A 1 101 ? -23.670 20.958 -5.032 1.00 60.12 101 SER A C 1
ATOM 806 O O . SER A 1 101 ? -23.788 21.499 -6.130 1.00 60.12 101 SER A O 1
ATOM 808 N N . ASN A 1 102 ? -22.559 21.102 -4.303 1.00 64.81 102 ASN A N 1
ATOM 809 C CA . ASN A 1 102 ? -21.547 22.114 -4.610 1.00 64.81 102 ASN A CA 1
ATOM 810 C C . ASN A 1 102 ? -20.741 21.805 -5.891 1.00 64.81 102 ASN A C 1
ATOM 812 O O . ASN A 1 102 ? -20.341 22.728 -6.594 1.00 64.81 102 ASN A O 1
ATOM 816 N N . CYS A 1 103 ? -20.502 20.527 -6.216 1.00 71.94 103 CYS A N 1
ATOM 817 C CA . CYS A 1 103 ? -19.733 20.143 -7.408 1.00 71.94 103 CYS A CA 1
ATOM 818 C C . CYS A 1 103 ? -20.543 20.350 -8.699 1.00 71.94 103 CYS A C 1
ATOM 820 O O . CYS A 1 103 ? -20.065 20.989 -9.633 1.00 71.94 103 CYS A O 1
ATOM 822 N N . LEU A 1 104 ? -21.803 19.902 -8.710 1.00 78.12 104 LEU A N 1
ATOM 823 C CA . LEU A 1 104 ? -22.704 20.065 -9.854 1.00 78.12 104 LEU A CA 1
ATOM 824 C C . LEU A 1 104 ? -22.968 21.543 -10.158 1.00 78.12 104 LEU A C 1
ATOM 826 O O . LEU A 1 104 ? -22.924 21.950 -11.317 1.00 78.12 104 LEU A O 1
ATOM 830 N N . TRP A 1 105 ? -23.155 22.366 -9.122 1.00 82.12 105 TRP A N 1
ATOM 831 C CA . TRP A 1 105 ? -23.359 23.803 -9.299 1.00 82.12 105 TRP A CA 1
ATOM 832 C C . TRP A 1 105 ? -22.137 24.503 -9.911 1.00 82.12 105 TRP A C 1
ATOM 834 O O . TRP A 1 105 ? -22.287 25.354 -10.786 1.00 82.12 105 TRP A O 1
ATOM 844 N N . LYS A 1 106 ? -20.916 24.106 -9.516 1.00 81.56 106 LYS A N 1
ATOM 845 C CA . LYS A 1 106 ? -19.675 24.634 -10.112 1.00 81.56 106 LYS A CA 1
ATOM 846 C C . LYS A 1 106 ? -19.551 24.275 -11.593 1.00 81.56 106 LYS A C 1
ATOM 848 O O . LYS A 1 106 ? -19.180 25.135 -12.385 1.00 81.56 106 LYS A O 1
ATOM 853 N N . VAL A 1 107 ? -19.877 23.039 -11.976 1.00 88.19 107 VAL A N 1
ATOM 854 C CA . VAL A 1 107 ? -19.806 22.600 -13.382 1.00 88.19 107 VAL A CA 1
ATOM 855 C C . VAL A 1 107 ? -20.836 23.339 -14.242 1.00 88.19 107 VAL A C 1
ATOM 857 O O . VAL A 1 107 ? -20.497 23.825 -15.320 1.00 88.19 107 VAL A O 1
ATOM 860 N N . LEU A 1 108 ? -22.065 23.502 -13.743 1.00 89.75 108 LEU A N 1
ATOM 861 C CA . LEU A 1 108 ? -23.116 24.251 -14.438 1.00 89.75 108 LEU A CA 1
ATOM 862 C C . LEU A 1 108 ? -22.738 25.724 -14.640 1.00 89.75 108 LEU A C 1
ATOM 864 O O . LEU A 1 108 ? -22.926 26.256 -15.732 1.00 89.75 108 LEU A O 1
ATOM 868 N N . ALA A 1 109 ? -22.149 26.368 -13.628 1.00 89.31 109 ALA A N 1
ATOM 869 C CA . ALA A 1 109 ? -21.716 27.761 -13.731 1.00 89.31 109 ALA A CA 1
ATOM 870 C C . ALA A 1 109 ? -20.652 27.969 -14.827 1.00 89.31 109 ALA A C 1
ATOM 872 O O . ALA A 1 109 ? -20.756 28.912 -15.613 1.00 89.31 109 ALA A O 1
ATOM 873 N N . VAL A 1 110 ? -19.667 27.066 -14.926 1.00 90.75 110 VAL A N 1
ATOM 874 C CA . VAL A 1 110 ? -18.627 27.122 -15.972 1.00 90.75 110 VAL A CA 1
ATOM 875 C C . VAL A 1 110 ? -19.229 26.912 -17.363 1.00 90.75 110 VAL A C 1
ATOM 877 O O . VAL A 1 110 ? -18.884 27.637 -18.296 1.00 90.75 110 VAL A O 1
ATOM 880 N N . PHE A 1 111 ? -20.159 25.963 -17.502 1.00 92.81 111 PHE A N 1
ATOM 881 C CA . PHE A 1 111 ? -20.804 25.673 -18.783 1.00 92.81 111 PHE A CA 1
ATOM 882 C C . PHE A 1 111 ? -21.628 26.860 -19.305 1.00 92.81 111 PHE A C 1
ATOM 884 O O . PHE A 1 111 ? -21.504 27.236 -20.473 1.00 92.81 111 PHE A O 1
ATOM 891 N N . ILE A 1 112 ? -22.419 27.494 -18.433 1.00 93.06 112 ILE A N 1
ATOM 892 C CA . ILE A 1 112 ? -23.238 28.664 -18.787 1.00 93.06 112 ILE A CA 1
ATOM 893 C C . ILE A 1 112 ? -22.346 29.835 -19.220 1.00 93.06 112 ILE A C 1
ATOM 895 O O . ILE A 1 112 ? -22.617 30.471 -20.240 1.00 93.06 112 ILE A O 1
ATOM 899 N N . PHE A 1 113 ? -21.255 30.088 -18.490 1.00 92.62 113 PHE A N 1
ATOM 900 C CA . PHE A 1 113 ? -20.324 31.168 -18.818 1.00 92.62 113 PHE A CA 1
ATOM 901 C C . PHE A 1 113 ? -19.623 30.942 -20.167 1.00 92.62 113 PHE A C 1
ATOM 903 O O . PHE A 1 113 ? -19.540 31.861 -20.983 1.00 92.62 113 PHE A O 1
ATOM 910 N N . GLY A 1 114 ? -19.184 29.708 -20.441 1.00 91.12 114 GLY A N 1
ATOM 911 C CA . GLY A 1 114 ? -18.575 29.343 -21.722 1.00 91.12 114 GLY A CA 1
ATOM 912 C C . GLY A 1 114 ? -19.521 29.544 -22.909 1.00 91.12 114 GLY A C 1
ATOM 913 O O . GLY A 1 114 ? -19.127 30.135 -23.915 1.00 91.12 114 GLY A O 1
ATOM 914 N N . CYS A 1 115 ? -20.785 29.126 -22.775 1.00 92.50 115 CYS A N 1
ATOM 915 C CA . CYS A 1 115 ? -21.789 29.302 -23.827 1.00 92.50 115 CYS A CA 1
ATOM 916 C C . CYS A 1 115 ? -22.069 30.786 -24.111 1.00 92.50 115 CYS A C 1
ATOM 918 O O . CYS A 1 115 ? -22.084 31.197 -25.271 1.00 92.50 115 CYS A O 1
ATOM 920 N N . ALA A 1 116 ? -22.247 31.599 -23.065 1.00 92.62 116 ALA A N 1
ATOM 921 C CA . ALA A 1 116 ? -22.519 33.027 -23.213 1.00 92.62 116 ALA A CA 1
ATOM 922 C C . ALA A 1 116 ? -21.360 33.769 -23.903 1.00 92.62 116 ALA A C 1
ATOM 924 O O . ALA A 1 116 ? -21.591 34.520 -24.853 1.00 92.62 116 ALA A O 1
ATOM 925 N N . CYS A 1 117 ? -20.114 33.513 -23.486 1.00 93.00 117 CYS A N 1
ATOM 926 C CA . CYS A 1 117 ? -18.931 34.088 -24.135 1.00 93.00 117 CYS A CA 1
ATOM 927 C C . CYS A 1 117 ? -18.816 33.655 -25.600 1.00 93.00 117 CYS A C 1
ATOM 929 O O . CYS A 1 117 ? -18.602 34.501 -26.465 1.00 93.00 117 CYS A O 1
ATOM 931 N N . GLY A 1 118 ? -19.017 32.367 -25.896 1.00 92.31 118 GLY A N 1
ATOM 932 C CA . GLY A 1 118 ? -18.943 31.853 -27.265 1.00 92.31 118 GLY A CA 1
ATOM 933 C C . GLY A 1 118 ? -19.929 32.540 -28.215 1.00 92.31 118 GLY A C 1
ATOM 934 O O . GLY A 1 118 ? -19.542 32.965 -29.305 1.00 92.31 118 GLY A O 1
ATOM 935 N N . VAL A 1 119 ? -21.183 32.718 -27.782 1.00 95.12 119 VAL A N 1
ATOM 936 C CA . VAL A 1 119 ? -22.216 33.406 -28.577 1.00 95.12 119 VAL A CA 1
ATOM 937 C C . VAL A 1 119 ? -21.858 34.877 -28.802 1.00 95.12 119 VAL A C 1
ATOM 939 O O . VAL A 1 119 ? -21.981 35.370 -29.925 1.00 95.12 119 VAL A O 1
ATOM 942 N N . LEU A 1 120 ? -21.375 35.576 -27.769 1.00 93.12 120 LEU A N 1
ATOM 943 C CA . LEU A 1 120 ? -20.978 36.982 -27.880 1.00 93.12 120 LEU A CA 1
ATOM 944 C C . LEU A 1 120 ? -19.799 37.170 -28.838 1.00 93.12 120 LEU A C 1
ATOM 946 O O . LEU A 1 120 ? -19.843 38.056 -29.690 1.00 93.12 120 LEU A O 1
ATOM 950 N N . THR A 1 121 ? -18.770 36.325 -28.753 1.00 91.50 121 THR A N 1
ATOM 951 C CA . THR A 1 121 ? -17.609 36.412 -29.648 1.00 91.50 121 THR A CA 1
ATOM 952 C C . THR A 1 121 ? -18.003 36.142 -31.098 1.00 91.50 121 THR A C 1
ATOM 954 O O . THR A 1 121 ? -17.631 36.918 -31.977 1.00 91.50 121 THR A O 1
ATOM 957 N N . ALA A 1 122 ? -18.798 35.099 -31.360 1.00 93.88 122 ALA A N 1
ATOM 958 C CA . ALA A 1 122 ? -19.270 34.797 -32.711 1.00 93.88 122 ALA A CA 1
ATOM 959 C C . ALA A 1 122 ? -20.125 35.940 -33.285 1.00 93.88 122 ALA A C 1
ATOM 961 O O . ALA A 1 122 ? -19.916 36.356 -34.424 1.00 93.88 122 ALA A O 1
ATOM 962 N N . SER A 1 123 ? -21.034 36.498 -32.478 1.00 91.62 123 SER A N 1
ATOM 963 C CA . SER A 1 123 ? -21.871 37.636 -32.871 1.00 91.62 123 SER A CA 1
ATOM 964 C C . SER A 1 123 ? -21.038 38.883 -33.192 1.00 91.62 123 SER A C 1
ATOM 966 O O . SER A 1 123 ? -21.212 39.481 -34.254 1.00 91.62 123 SER A O 1
ATOM 968 N N . CYS A 1 124 ? -20.065 39.236 -32.343 1.00 91.94 124 CYS A N 1
ATOM 969 C CA . CYS A 1 124 ? -19.155 40.357 -32.589 1.00 91.94 124 CYS A CA 1
ATOM 970 C C . CYS A 1 124 ? -18.329 40.169 -33.869 1.00 91.94 124 CYS A C 1
ATOM 972 O O . CYS A 1 124 ? -18.193 41.115 -34.642 1.00 91.94 124 CYS A O 1
ATOM 974 N N . LEU A 1 125 ? -17.806 38.965 -34.127 1.00 90.88 125 LEU A N 1
ATOM 975 C CA . LEU A 1 125 ? -17.045 38.677 -35.348 1.00 90.88 125 LEU A CA 1
ATOM 976 C C . LEU A 1 125 ? -17.913 38.808 -36.604 1.00 90.88 125 LEU A C 1
ATOM 978 O O . LEU A 1 125 ? -17.478 39.418 -37.579 1.00 90.88 125 LEU A O 1
ATOM 982 N N . LEU A 1 126 ? -19.147 38.298 -36.576 1.00 91.44 126 LEU A N 1
ATOM 983 C CA . LEU A 1 126 ? -20.095 38.448 -37.684 1.00 91.44 126 LEU A CA 1
ATOM 984 C C . LEU A 1 126 ? -20.490 39.915 -37.897 1.00 91.44 126 LEU A C 1
ATOM 986 O O . LEU A 1 126 ? -20.547 40.392 -39.032 1.00 91.44 126 LEU A O 1
ATOM 990 N N . TYR A 1 127 ? -20.718 40.661 -36.819 1.00 91.25 127 TYR A N 1
ATOM 991 C CA . TYR A 1 127 ? -21.034 42.085 -36.893 1.00 91.25 127 TYR A CA 1
ATOM 992 C C . TYR A 1 127 ? -19.864 42.908 -37.456 1.00 91.25 127 TYR A C 1
ATOM 994 O O . TYR A 1 127 ? -20.048 43.766 -38.321 1.00 91.25 127 TYR A O 1
ATOM 1002 N N . LEU A 1 128 ? -18.632 42.612 -37.040 1.00 87.62 128 LEU A N 1
ATOM 1003 C CA . LEU A 1 128 ? -17.433 43.244 -37.591 1.00 87.62 128 LEU A CA 1
ATOM 1004 C C . LEU A 1 128 ? -17.219 42.863 -39.059 1.00 87.62 128 LEU A C 1
ATOM 1006 O O . LEU A 1 128 ? -16.951 43.739 -39.876 1.00 87.62 128 LEU A O 1
ATOM 1010 N N . TRP A 1 129 ? -17.404 41.593 -39.429 1.00 82.88 129 TRP A N 1
ATOM 1011 C CA . TRP A 1 129 ? -17.301 41.144 -40.821 1.00 82.88 129 TRP A CA 1
ATOM 1012 C C . TRP A 1 129 ? -18.310 41.859 -41.720 1.00 82.88 129 TRP A C 1
ATOM 1014 O O . TRP A 1 129 ? -17.963 42.313 -42.807 1.00 82.88 129 TRP A O 1
ATOM 1024 N N . THR A 1 130 ? -19.563 41.980 -41.281 1.00 82.06 130 THR A N 1
ATOM 1025 C CA . THR A 1 130 ? -20.619 42.632 -42.070 1.00 82.06 130 THR A CA 1
ATOM 1026 C C . THR A 1 130 ? -20.378 44.132 -42.209 1.00 82.06 130 THR A C 1
ATOM 1028 O O . THR A 1 130 ? -20.506 44.664 -43.307 1.00 82.06 130 THR A O 1
ATOM 1031 N N . THR A 1 131 ? -19.959 44.815 -41.143 1.00 79.00 131 THR A N 1
ATOM 1032 C CA . THR A 1 131 ? -19.712 46.266 -41.169 1.00 79.00 131 THR A CA 1
ATOM 1033 C C . THR A 1 131 ? -18.416 46.658 -41.883 1.00 79.00 131 THR A C 1
ATOM 1035 O O . THR A 1 131 ? -18.397 47.672 -42.583 1.00 79.00 131 THR A O 1
ATOM 1038 N N . LEU A 1 132 ? -17.347 45.865 -41.759 1.00 69.50 132 LEU A N 1
ATOM 1039 C CA . LEU A 1 132 ? -16.065 46.109 -42.434 1.00 69.50 132 LEU A CA 1
ATOM 1040 C C . LEU A 1 132 ? -16.074 45.585 -43.877 1.00 69.50 132 LEU A C 1
ATOM 1042 O O . LEU A 1 132 ? -15.576 46.260 -44.771 1.00 69.50 132 LEU A O 1
ATOM 1046 N N . GLY A 1 133 ? -16.697 44.432 -44.135 1.00 62.50 133 GLY A N 1
ATOM 1047 C CA . GLY A 1 133 ? -16.838 43.855 -45.476 1.00 62.50 133 GLY A CA 1
ATOM 1048 C C . GLY A 1 133 ? -17.850 44.585 -46.368 1.00 62.50 133 GLY A C 1
ATOM 1049 O O . GLY A 1 133 ? -17.695 44.588 -47.589 1.00 62.50 133 GLY A O 1
ATOM 1050 N N . ALA A 1 134 ? -18.852 45.260 -45.787 1.00 58.69 134 ALA A N 1
ATOM 1051 C CA . ALA A 1 134 ? -19.741 46.157 -46.534 1.00 58.69 134 ALA A CA 1
ATOM 1052 C C . ALA A 1 134 ? -19.046 47.457 -46.975 1.00 58.69 134 ALA A C 1
ATOM 1054 O O . ALA A 1 134 ? -19.526 48.126 -47.889 1.00 58.69 134 ALA A O 1
ATOM 1055 N N . ARG A 1 135 ? -17.889 47.799 -46.390 1.00 57.50 135 ARG A N 1
ATOM 1056 C CA . ARG A 1 135 ? -17.021 48.877 -46.878 1.00 57.50 135 ARG A CA 1
ATOM 1057 C C . ARG A 1 135 ? -16.025 48.323 -47.896 1.00 57.50 135 ARG A C 1
ATOM 1059 O O . ARG A 1 135 ? -14.820 48.336 -47.666 1.00 57.50 135 ARG A O 1
ATOM 1066 N N . ARG A 1 136 ? -16.516 47.850 -49.048 1.00 56.09 136 ARG A N 1
ATOM 1067 C CA . ARG A 1 136 ? -15.635 47.716 -50.219 1.00 56.09 136 ARG A CA 1
ATOM 1068 C C . ARG A 1 136 ? -15.114 49.120 -50.559 1.00 56.09 136 ARG A C 1
ATOM 1070 O O . ARG A 1 136 ? -15.947 50.006 -50.761 1.00 56.09 136 ARG A O 1
ATOM 1077 N N . PRO A 1 137 ? -13.795 49.359 -50.635 1.00 48.34 137 PRO A N 1
ATOM 1078 C CA . PRO A 1 137 ? -13.290 50.588 -51.221 1.00 48.34 137 PRO A CA 1
ATOM 1079 C C . PRO A 1 137 ? -13.726 50.596 -52.686 1.00 48.34 137 PRO A C 1
ATOM 1081 O O . PRO A 1 137 ? -13.355 49.712 -53.458 1.00 48.34 137 PRO A O 1
ATOM 1084 N N . VAL A 1 138 ? -14.563 51.563 -53.053 1.00 47.97 138 VAL A N 1
ATOM 1085 C CA . VAL A 1 138 ? -14.719 51.985 -54.444 1.00 47.97 138 VAL A CA 1
ATOM 1086 C C . VAL A 1 138 ? -13.322 52.406 -54.891 1.00 47.97 138 VAL A C 1
ATOM 1088 O O . VAL A 1 138 ? -12.785 53.376 -54.365 1.00 47.97 138 VAL A O 1
ATOM 1091 N N . ALA A 1 139 ? -12.692 51.616 -55.756 1.00 46.28 139 ALA A N 1
ATOM 1092 C CA . ALA A 1 139 ? -11.358 51.900 -56.265 1.00 46.28 139 ALA A CA 1
ATOM 1093 C C . ALA A 1 139 ? -11.404 53.047 -57.289 1.00 46.28 139 ALA A C 1
ATOM 1095 O O . ALA A 1 139 ? -12.236 52.995 -58.198 1.00 46.28 139 ALA A O 1
ATOM 1096 N N . PRO A 1 140 ? -10.474 54.013 -57.202 1.00 40.78 140 PRO A N 1
ATOM 1097 C CA . PRO A 1 140 ? -9.939 54.682 -58.375 1.00 40.78 140 PRO A CA 1
ATOM 1098 C C . PRO A 1 140 ? -8.424 54.437 -58.517 1.00 40.78 140 PRO A C 1
ATOM 1100 O O . PRO A 1 140 ? -7.672 54.540 -57.553 1.00 40.78 140 PRO A O 1
ATOM 1103 N N . GLU A 1 141 ? -8.061 54.082 -59.750 1.00 45.91 141 GLU A N 1
ATOM 1104 C CA . GLU A 1 141 ? -6.800 54.270 -60.487 1.00 45.91 141 GLU A CA 1
ATOM 1105 C C . GLU A 1 141 ? -5.409 53.989 -59.871 1.00 45.91 141 GLU A C 1
ATOM 1107 O O . GLU A 1 141 ? -4.966 54.578 -58.894 1.00 45.91 141 GLU A O 1
ATOM 1112 N N . GLU A 1 142 ? -4.693 53.148 -60.631 1.00 45.25 142 GLU A N 1
ATOM 1113 C CA . GLU A 1 142 ? -3.292 53.283 -61.061 1.00 45.25 142 GLU A CA 1
ATOM 1114 C C . GLU A 1 142 ? -2.146 53.218 -60.041 1.00 45.25 142 GLU A C 1
ATOM 1116 O O . GLU A 1 142 ? -1.797 54.168 -59.350 1.00 45.25 142 GLU A O 1
ATOM 1121 N N . CYS A 1 143 ? -1.383 52.124 -60.141 1.00 37.50 143 CYS A N 1
ATOM 1122 C CA . CYS A 1 143 ? 0.067 52.226 -60.293 1.00 37.50 143 CYS A CA 1
ATOM 1123 C C . CYS A 1 143 ? 0.606 50.957 -60.967 1.00 37.50 143 CYS A C 1
ATOM 1125 O O . CYS A 1 143 ? 0.597 49.863 -60.405 1.00 37.50 143 CYS A O 1
ATOM 1127 N N . SER A 1 144 ? 1.043 51.119 -62.212 1.00 43.38 144 SER A N 1
ATOM 1128 C CA . SER A 1 144 ? 1.724 50.120 -63.027 1.00 43.38 144 SER A CA 1
ATOM 1129 C C . SER A 1 144 ? 3.110 49.790 -62.467 1.00 43.38 144 SER A C 1
ATOM 1131 O O . SER A 1 144 ? 3.963 50.674 -62.415 1.00 43.38 144 SER A O 1
ATOM 1133 N N . VAL A 1 145 ? 3.385 48.519 -62.164 1.00 38.31 145 VAL A N 1
ATOM 1134 C CA . VAL A 1 145 ? 4.758 47.989 -62.152 1.00 38.31 145 VAL A CA 1
ATOM 1135 C C . VAL A 1 145 ? 4.747 46.586 -62.759 1.00 38.31 145 VAL A C 1
ATOM 1137 O O . VAL A 1 145 ? 4.186 45.643 -62.211 1.00 38.31 145 VAL A O 1
ATOM 1140 N N . HIS A 1 146 ? 5.340 46.494 -63.943 1.00 45.78 146 HIS A N 1
ATOM 1141 C CA . HIS A 1 146 ? 5.483 45.304 -64.777 1.00 45.78 146 HIS A CA 1
ATOM 1142 C C . HIS A 1 146 ? 6.501 44.324 -64.158 1.00 45.78 146 HIS A C 1
ATOM 1144 O O . HIS A 1 146 ? 7.609 44.763 -63.838 1.00 45.78 146 HIS A O 1
ATOM 1150 N N . PRO A 1 147 ? 6.225 43.011 -64.044 1.00 41.56 147 PRO A N 1
ATOM 1151 C CA . PRO A 1 147 ? 7.268 42.016 -63.826 1.00 41.56 147 PRO A CA 1
ATOM 1152 C C . PRO A 1 147 ? 7.725 41.429 -65.166 1.00 41.56 147 PRO A C 1
ATOM 1154 O O . PRO A 1 147 ? 6.920 41.132 -66.046 1.00 41.56 147 PRO A O 1
ATOM 1157 N N . VAL A 1 148 ? 9.040 41.300 -65.312 1.00 39.38 148 VAL A N 1
ATOM 1158 C CA . VAL A 1 148 ? 9.741 40.688 -66.446 1.00 39.38 148 VAL A CA 1
ATOM 1159 C C . VAL A 1 148 ? 9.529 39.170 -66.428 1.00 39.38 148 VAL A C 1
ATOM 1161 O O . VAL A 1 148 ? 9.796 38.519 -65.418 1.00 39.38 148 VAL A O 1
ATOM 1164 N N . GLU A 1 149 ? 9.065 38.610 -67.546 1.00 39.97 149 GLU A N 1
ATOM 1165 C CA . GLU A 1 149 ? 8.949 37.166 -67.775 1.00 39.97 149 GLU A CA 1
ATOM 1166 C C . GLU A 1 149 ? 10.325 36.554 -68.080 1.00 39.97 149 GLU A C 1
ATOM 1168 O O . GLU A 1 149 ? 11.018 36.974 -69.005 1.00 39.97 149 GLU A O 1
ATOM 1173 N N . PHE A 1 150 ? 10.716 35.526 -67.325 1.00 43.84 150 PHE A N 1
ATOM 1174 C CA . PHE A 1 150 ? 11.785 34.608 -67.720 1.00 43.84 150 PHE A CA 1
ATOM 1175 C C . PHE A 1 150 ? 11.151 33.361 -68.345 1.00 43.84 150 PHE A C 1
ATOM 1177 O O . PHE A 1 150 ? 10.653 32.488 -67.635 1.00 43.84 150 PHE A O 1
ATOM 1184 N N . GLU A 1 151 ? 11.178 33.270 -69.676 1.00 37.38 151 GLU A N 1
ATOM 1185 C CA . GLU A 1 151 ? 10.819 32.057 -70.416 1.00 37.38 151 GLU A CA 1
ATOM 1186 C C . GLU A 1 151 ? 11.967 31.033 -70.395 1.00 37.38 151 GLU A C 1
ATOM 1188 O O . GLU A 1 151 ? 13.081 31.303 -70.849 1.00 37.38 151 GLU A O 1
ATOM 1193 N N . TYR A 1 152 ? 11.691 29.808 -69.944 1.00 39.47 152 TYR A N 1
ATOM 1194 C CA . TYR A 1 152 ? 12.577 28.653 -70.131 1.00 39.47 152 TYR A CA 1
ATOM 1195 C C . TYR A 1 152 ? 12.158 27.884 -71.387 1.00 39.47 152 TYR A C 1
ATOM 1197 O O . TYR A 1 152 ? 11.115 27.227 -71.435 1.00 39.47 152 TYR A O 1
ATOM 1205 N N . LYS A 1 153 ? 13.007 27.934 -72.416 1.00 41.50 153 LYS A N 1
ATOM 1206 C CA . LYS A 1 153 ? 12.805 27.238 -73.690 1.00 41.50 153 LYS A CA 1
ATOM 1207 C C . LYS A 1 153 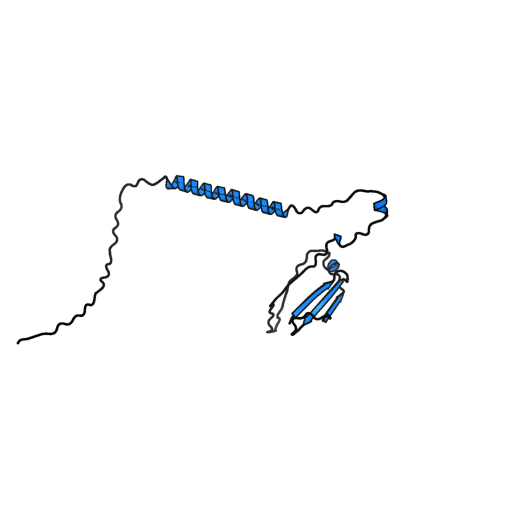? 13.179 25.756 -73.558 1.00 41.50 153 LYS A C 1
ATOM 1209 O O . LYS A 1 153 ? 14.352 25.393 -73.545 1.00 41.50 153 LYS A O 1
ATOM 1214 N N . LYS A 1 154 ? 12.172 24.883 -73.472 1.00 49.16 154 LYS A N 1
ATOM 1215 C CA . LYS A 1 154 ? 12.336 23.420 -73.473 1.00 49.16 154 LYS A CA 1
ATOM 1216 C C . LYS A 1 154 ? 12.638 22.927 -74.895 1.00 49.16 154 LYS A C 1
ATOM 1218 O O . LYS A 1 154 ? 11.777 22.987 -75.769 1.00 49.16 154 LYS A O 1
ATOM 1223 N N . VAL A 1 155 ? 13.854 22.433 -75.127 1.00 52.50 155 VAL A N 1
ATOM 1224 C CA . VAL A 1 155 ? 14.264 21.824 -76.404 1.00 52.50 155 VAL A CA 1
ATOM 1225 C C . VAL A 1 155 ? 13.572 20.467 -76.562 1.00 52.50 155 VAL A C 1
ATOM 1227 O O . VAL A 1 155 ? 13.753 19.568 -75.741 1.00 52.50 155 VAL A O 1
ATOM 1230 N N . LYS A 1 156 ? 12.758 20.320 -77.613 1.00 41.84 156 LYS A N 1
ATOM 1231 C CA . LYS A 1 156 ? 12.210 19.031 -78.053 1.00 41.84 156 LYS A CA 1
ATOM 1232 C C . LYS A 1 156 ? 13.204 18.392 -79.022 1.00 41.84 156 LYS A C 1
ATOM 1234 O O . LYS A 1 156 ? 13.434 18.915 -80.106 1.00 41.84 156 LYS A O 1
ATOM 1239 N N . ILE A 1 157 ? 13.774 17.268 -78.604 1.00 50.41 157 ILE A N 1
ATOM 1240 C CA . ILE A 1 157 ? 14.522 16.344 -79.455 1.00 50.41 157 ILE A CA 1
ATOM 1241 C C . ILE A 1 157 ? 13.495 15.622 -80.332 1.00 50.41 157 ILE A C 1
ATOM 1243 O O . ILE A 1 157 ? 12.574 15.002 -79.802 1.00 50.41 157 ILE A O 1
ATOM 1247 N N . VAL A 1 158 ? 13.645 15.712 -81.652 1.00 47.06 158 VAL A N 1
ATOM 1248 C CA . VAL A 1 158 ? 12.982 14.816 -82.604 1.00 47.06 158 VAL A CA 1
ATOM 1249 C C . VAL A 1 158 ? 14.079 14.203 -83.457 1.00 47.06 158 VAL A C 1
ATOM 1251 O O . VAL A 1 158 ? 14.744 14.884 -84.232 1.00 47.06 158 VAL A O 1
ATOM 1254 N N . VAL A 1 159 ? 14.290 12.916 -83.210 1.00 49.94 159 VAL A N 1
ATOM 1255 C CA . VAL A 1 159 ? 14.960 11.982 -84.105 1.00 49.94 159 VAL A CA 1
ATOM 1256 C C . VAL A 1 159 ? 13.942 11.620 -85.179 1.00 49.94 159 VAL A C 1
ATOM 1258 O O . VAL A 1 159 ? 12.834 11.228 -84.826 1.00 49.94 159 VAL A O 1
ATOM 1261 N N . ASP A 1 160 ? 14.320 11.740 -86.447 1.00 43.88 160 ASP A N 1
ATOM 1262 C CA . ASP A 1 160 ? 13.906 10.768 -87.455 1.00 43.88 160 ASP A CA 1
ATOM 1263 C C . ASP A 1 160 ? 14.911 10.733 -88.610 1.00 43.88 160 ASP A C 1
ATOM 1265 O O . ASP A 1 160 ? 15.365 11.765 -89.111 1.00 43.88 160 ASP A O 1
ATOM 1269 N N . GLU A 1 161 ? 15.286 9.510 -88.976 1.00 52.31 161 GLU A N 1
ATOM 1270 C CA . GLU A 1 161 ? 16.107 9.169 -90.132 1.00 52.31 161 GLU A CA 1
ATOM 1271 C C . GLU A 1 161 ? 15.300 9.297 -91.428 1.00 52.31 161 GLU A C 1
ATOM 1273 O O . GLU A 1 161 ? 14.164 8.835 -91.495 1.00 52.31 161 GLU A O 1
ATOM 1278 N N . VAL A 1 162 ? 15.939 9.768 -92.504 1.00 41.84 162 VAL A N 1
ATOM 1279 C CA . VAL A 1 162 ? 15.646 9.291 -93.864 1.00 41.84 162 VAL A CA 1
ATOM 1280 C C . VAL A 1 162 ? 16.957 9.161 -94.641 1.00 41.84 162 VAL A C 1
ATOM 1282 O O . VAL A 1 162 ? 17.674 10.131 -94.873 1.00 41.84 162 VAL A O 1
ATOM 1285 N N . VAL A 1 163 ? 17.244 7.923 -95.040 1.00 47.97 163 VAL A N 1
ATOM 1286 C CA . VAL A 1 163 ? 18.246 7.511 -96.031 1.00 47.97 163 VAL A CA 1
ATOM 1287 C C . VAL A 1 163 ? 17.709 7.740 -97.454 1.00 47.97 163 VAL A C 1
ATOM 1289 O O . VAL A 1 163 ? 16.511 7.558 -97.673 1.00 47.97 163 VAL A O 1
ATOM 1292 N N . LYS A 1 164 ? 18.645 7.986 -98.395 1.00 39.28 164 LYS A N 1
ATOM 1293 C CA . LYS A 1 164 ? 18.600 7.987 -99.887 1.00 39.28 164 LYS A CA 1
ATOM 1294 C C . LYS A 1 164 ? 18.745 9.387 -100.495 1.00 39.28 164 LYS A C 1
ATOM 1296 O O . LYS A 1 164 ? 18.091 10.308 -100.036 1.00 39.28 164 LYS A O 1
ATOM 1301 N N . ASP A 1 165 ? 19.490 9.641 -101.567 1.00 37.94 165 ASP A N 1
ATOM 1302 C CA . ASP A 1 165 ? 20.426 8.895 -102.420 1.00 37.94 165 ASP A CA 1
ATOM 1303 C C . ASP A 1 165 ? 21.006 9.929 -103.423 1.00 37.94 165 ASP A C 1
ATOM 1305 O O . ASP A 1 165 ? 20.329 10.903 -103.755 1.00 37.94 165 ASP A O 1
ATOM 1309 N N . ASP A 1 166 ? 22.208 9.650 -103.927 1.00 40.16 166 ASP A N 1
ATOM 1310 C CA . ASP A 1 166 ? 22.739 9.999 -105.258 1.00 40.16 166 ASP A CA 1
ATOM 1311 C C . ASP A 1 166 ? 23.409 11.362 -105.628 1.00 40.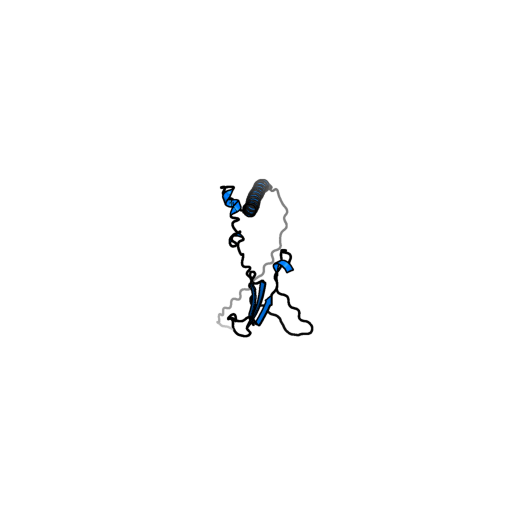16 166 ASP A C 1
ATOM 1313 O O . ASP A 1 166 ? 22.889 12.458 -105.418 1.00 40.16 166 ASP A O 1
ATOM 1317 N N . LYS A 1 167 ? 24.537 11.190 -106.355 1.00 39.53 167 LYS A N 1
ATOM 1318 C CA . LYS A 1 167 ? 25.402 12.094 -107.171 1.00 39.53 167 LYS A CA 1
ATOM 1319 C C . LYS A 1 167 ? 26.167 13.228 -106.461 1.00 39.53 167 LYS A C 1
ATOM 1321 O O . LYS A 1 167 ? 25.576 14.141 -105.903 1.00 39.53 167 LYS A O 1
ATOM 1326 N N . LYS A 1 168 ? 27.502 13.304 -106.550 1.00 32.53 168 LYS A N 1
ATOM 1327 C CA . LYS A 1 168 ? 28.369 13.232 -107.742 1.00 32.53 168 LYS A CA 1
ATOM 1328 C C . LYS A 1 168 ? 29.818 12.935 -107.347 1.00 32.53 168 LYS A C 1
ATOM 1330 O O . LYS A 1 168 ? 30.227 13.427 -106.274 1.00 32.53 168 LYS A O 1
#

pLDDT: mean 74.68, std 21.8, range [32.53, 97.75]

InterPro domains:
  IPR001220 Legume lectin domain [PF00139] (1-82)
  IPR013320 Concanavalin A-like lectin/glucanase domain superfamily [SSF49899] (1-159)
  IPR050258 Leguminous Lectin [PTHR32401] (1-99)

Foldseek 3Di:
DDKDWDADQVQQKIFIFDDDPDPDTDPDGPDMDRHHVCVVCVVDDDDDDDDDDDDVDPDDDDDPDDDDDDDDDDPVVPPPPPPPVVVVPDPDDDDDDDDPDVVVVVVVVVVVVVVVVVVVVVVVVVVCCCVVVVPDPPDDDDDDDDDDDDDDDDDDDDDDDDDDDDDD

Secondary structure (DSSP, 8-state):
-EEEEEEETTTTEEEEEEESS-SSPPSS-SEEEE--HHHHHTT-------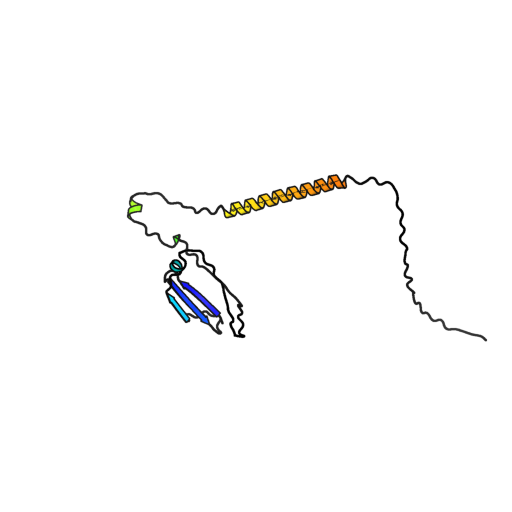----SS------------------GGGS-----HHHHHH------------HHHHHHHHHHHHHHHHHHHHHHHHHHHHHHHHT-----------PPPP-------------------

Radius of gyration: 41.58 Å; chains: 1; bounding box: 68×71×135 Å

Organism: NCBI:txid34289